Protein AF-A0A3D8GU68-F1 (afdb_monomer)

Foldseek 3Di:
DQVVVLVVVCVVDPDDDDSVVVLVVVVVCVVVVQWDKDADSPDSVGIDIDGD

Structure (mmCIF, N/CA/C/O backbone):
data_AF-A0A3D8GU68-F1
#
_entry.id   AF-A0A3D8GU68-F1
#
loop_
_atom_site.group_PDB
_atom_site.id
_atom_site.type_symbol
_atom_site.label_atom_id
_atom_site.label_alt_id
_atom_site.label_comp_id
_atom_site.label_asym_id
_atom_site.label_entity_id
_atom_site.label_seq_id
_atom_site.pdbx_PDB_ins_code
_atom_site.Cartn_x
_atom_site.Cartn_y
_atom_site.Cartn_z
_atom_site.occupancy
_atom_site.B_iso_or_equiv
_atom_site.auth_seq_id
_atom_site.auth_comp_id
_atom_site.auth_asym_id
_atom_site.auth_atom_id
_atom_site.pdbx_PDB_model_num
ATOM 1 N N . MET A 1 1 ? 3.604 2.781 7.843 1.00 80.06 1 MET A N 1
ATOM 2 C CA . MET A 1 1 ? 3.172 3.663 6.733 1.00 80.06 1 MET A CA 1
ATOM 3 C C . MET A 1 1 ? 3.172 2.872 5.436 1.00 80.06 1 MET A C 1
ATOM 5 O O . MET A 1 1 ? 4.178 2.225 5.160 1.00 80.06 1 MET A O 1
ATOM 9 N N . ALA A 1 2 ? 2.092 2.926 4.650 1.00 80.81 2 ALA A N 1
ATOM 10 C CA . ALA A 1 2 ? 1.978 2.174 3.391 1.00 80.81 2 ALA A CA 1
ATOM 11 C C . ALA A 1 2 ? 3.084 2.511 2.370 1.00 80.81 2 ALA A C 1
ATOM 13 O O . ALA A 1 2 ? 3.608 1.616 1.717 1.00 80.81 2 ALA A O 1
ATOM 14 N N . ALA A 1 3 ? 3.524 3.774 2.319 1.00 83.12 3 ALA A N 1
ATOM 15 C CA . ALA A 1 3 ? 4.624 4.21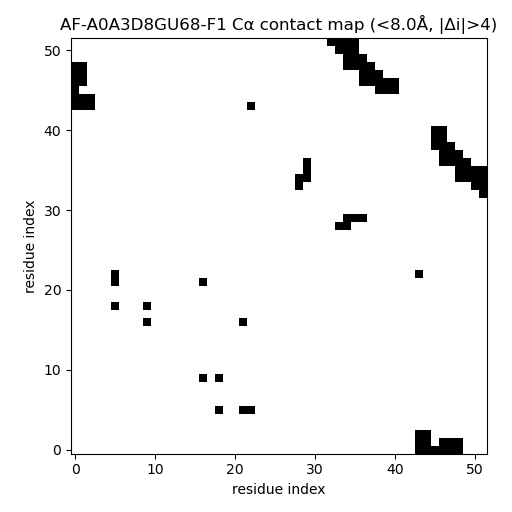2 1.453 1.00 83.12 3 ALA A CA 1
ATOM 16 C C . ALA A 1 3 ? 5.938 3.436 1.679 1.00 83.12 3 ALA A C 1
ATOM 18 O O . ALA A 1 3 ? 6.663 3.169 0.728 1.00 83.12 3 ALA A O 1
ATOM 19 N N . ARG A 1 4 ? 6.234 3.036 2.925 1.00 86.88 4 ARG A N 1
ATOM 20 C CA . ARG A 1 4 ? 7.438 2.253 3.234 1.00 86.88 4 ARG A CA 1
ATOM 21 C C . ARG A 1 4 ? 7.370 0.855 2.622 1.00 86.88 4 ARG A C 1
ATOM 23 O O . ARG A 1 4 ? 8.335 0.419 2.018 1.00 86.88 4 ARG A O 1
ATOM 30 N N . ILE A 1 5 ? 6.224 0.191 2.754 1.00 85.25 5 ILE A N 1
ATOM 31 C CA . ILE A 1 5 ? 6.008 -1.159 2.218 1.00 85.25 5 ILE A CA 1
ATOM 32 C C . ILE A 1 5 ? 6.056 -1.143 0.690 1.00 85.25 5 ILE A C 1
ATOM 34 O O . ILE A 1 5 ? 6.656 -2.022 0.085 1.00 85.25 5 ILE A O 1
ATOM 38 N N . ILE A 1 6 ? 5.481 -0.113 0.066 1.00 85.88 6 ILE A N 1
ATOM 39 C CA . ILE A 1 6 ? 5.557 0.064 -1.387 1.00 85.88 6 ILE A CA 1
ATOM 40 C C . ILE A 1 6 ? 7.006 0.313 -1.829 1.00 85.88 6 ILE A C 1
ATOM 42 O O . ILE A 1 6 ? 7.447 -0.301 -2.792 1.00 85.88 6 ILE A O 1
ATOM 46 N N . GLY A 1 7 ? 7.773 1.137 -1.107 1.00 86.00 7 GLY A N 1
ATOM 47 C CA . GLY A 1 7 ? 9.196 1.349 -1.393 1.00 86.00 7 GLY A CA 1
ATOM 48 C C . GLY A 1 7 ? 10.046 0.081 -1.249 1.00 86.00 7 GLY A C 1
ATOM 49 O O . GLY A 1 7 ? 10.886 -0.189 -2.103 1.00 86.00 7 GLY A O 1
ATOM 50 N N . GLU A 1 8 ? 9.798 -0.724 -0.212 1.00 88.00 8 GLU A N 1
ATOM 51 C CA . GLU A 1 8 ? 10.447 -2.031 -0.034 1.00 88.00 8 GLU A CA 1
ATOM 52 C C . GLU A 1 8 ? 10.083 -2.991 -1.181 1.00 88.00 8 GLU A C 1
ATOM 54 O O . GLU A 1 8 ? 10.970 -3.641 -1.727 1.00 88.00 8 GLU A O 1
ATOM 59 N N . ALA A 1 9 ? 8.818 -3.022 -1.618 1.00 87.00 9 ALA A N 1
ATOM 60 C CA . ALA A 1 9 ? 8.385 -3.837 -2.755 1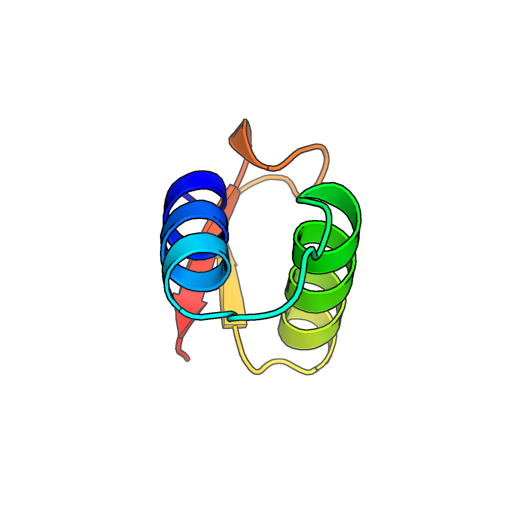.00 87.00 9 ALA A CA 1
ATOM 61 C C . ALA A 1 9 ? 9.048 -3.406 -4.074 1.00 87.00 9 ALA A C 1
ATOM 63 O O . ALA A 1 9 ? 9.535 -4.261 -4.806 1.00 87.00 9 ALA A O 1
ATOM 64 N N . ILE A 1 10 ? 9.136 -2.100 -4.356 1.00 86.44 10 ILE A N 1
ATOM 65 C CA . ILE A 1 10 ? 9.844 -1.579 -5.542 1.00 86.44 10 ILE A CA 1
ATOM 66 C C . ILE A 1 10 ? 11.305 -2.043 -5.548 1.00 86.44 10 ILE A C 1
ATOM 68 O O . ILE A 1 10 ? 11.814 -2.435 -6.589 1.00 86.44 10 ILE A O 1
ATOM 72 N N . GLY A 1 11 ? 11.973 -2.048 -4.390 1.00 86.69 11 GLY A N 1
ATOM 73 C CA . GLY A 1 11 ? 13.360 -2.508 -4.275 1.00 86.69 11 GLY A CA 1
ATOM 74 C C . GLY A 1 11 ? 13.561 -4.023 -4.432 1.00 86.69 11 GLY A C 1
ATOM 75 O O . GLY A 1 11 ? 14.703 -4.473 -4.481 1.00 86.69 11 GLY A O 1
ATOM 76 N N . GLN A 1 12 ? 12.490 -4.819 -4.458 1.00 87.94 12 GLN A N 1
ATOM 77 C CA . GLN A 1 12 ? 12.539 -6.279 -4.629 1.00 87.94 12 GLN A CA 1
ATOM 78 C C . GLN A 1 12 ? 12.054 -6.734 -6.008 1.00 87.94 12 GLN A C 1
ATOM 80 O O . GLN A 1 12 ? 12.318 -7.868 -6.400 1.00 87.94 12 GLN A O 1
ATOM 85 N N . ILE A 1 13 ? 11.332 -5.881 -6.734 1.00 86.44 13 ILE A N 1
ATOM 86 C CA . ILE A 1 13 ? 10.826 -6.193 -8.067 1.00 86.44 13 ILE A CA 1
ATOM 87 C C . ILE A 1 13 ? 11.897 -5.801 -9.089 1.00 86.44 13 ILE A C 1
ATOM 89 O O . ILE A 1 13 ? 12.313 -4.649 -9.154 1.00 86.44 13 ILE A O 1
ATOM 93 N N . GLU A 1 14 ? 12.340 -6.765 -9.895 1.00 75.94 14 GLU A N 1
ATOM 94 C CA . GLU A 1 14 ? 13.319 -6.518 -10.965 1.00 75.94 14 GLU A CA 1
ATOM 95 C C . GLU A 1 14 ? 12.704 -5.762 -12.158 1.00 75.94 14 GLU A C 1
ATOM 97 O O . GLU A 1 14 ? 13.399 -5.061 -12.891 1.00 75.94 14 GLU A O 1
ATOM 102 N N . GLU A 1 15 ? 11.387 -5.874 -12.341 1.00 82.56 15 GLU A N 1
ATOM 103 C 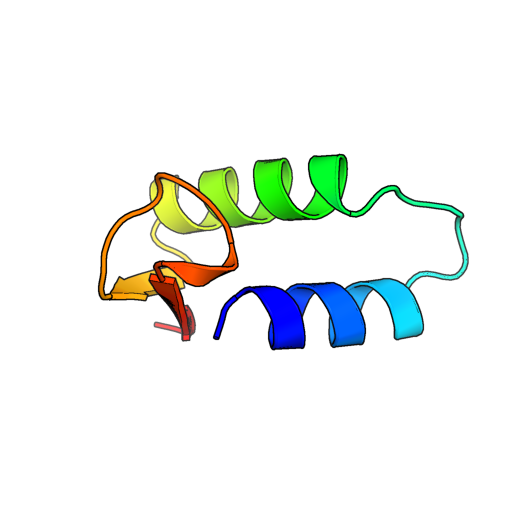CA . GLU A 1 15 ? 10.622 -5.154 -13.357 1.00 82.56 15 GLU A CA 1
ATOM 104 C C . GLU A 1 15 ? 10.246 -3.728 -12.934 1.00 82.56 15 GLU A C 1
ATOM 106 O O . GLU A 1 15 ? 9.948 -3.435 -11.775 1.00 82.56 15 GLU A O 1
ATOM 111 N N . TYR A 1 16 ? 10.178 -2.821 -13.912 1.00 77.06 16 TYR A N 1
ATOM 112 C CA . TYR A 1 16 ? 9.712 -1.464 -13.656 1.00 77.06 16 TYR A CA 1
ATOM 113 C C . TYR A 1 16 ? 8.196 -1.449 -13.434 1.00 77.06 16 TYR A C 1
ATOM 115 O O . TYR A 1 16 ? 7.402 -1.411 -14.376 1.00 77.06 16 TYR A O 1
ATOM 123 N N . VAL A 1 17 ? 7.799 -1.455 -12.165 1.00 85.62 17 VAL A N 1
ATOM 124 C CA . VAL A 1 17 ? 6.404 -1.355 -11.738 1.00 85.62 17 VAL A CA 1
ATOM 125 C C . VAL A 1 17 ? 6.184 -0.011 -11.049 1.00 85.62 17 VAL A C 1
ATOM 127 O O . VAL A 1 17 ? 6.882 0.342 -10.101 1.00 85.62 17 VAL A O 1
ATOM 130 N N . GLY A 1 18 ? 5.196 0.750 -11.524 1.00 85.75 18 GLY A N 1
ATOM 131 C CA . GLY A 1 18 ? 4.857 2.051 -10.948 1.00 85.75 18 GLY A CA 1
ATOM 132 C C . GLY A 1 18 ? 4.288 1.945 -9.528 1.00 85.75 18 GLY A C 1
ATOM 133 O O . GLY A 1 18 ? 3.531 1.025 -9.206 1.00 85.75 18 GLY A O 1
ATOM 134 N N . ASP A 1 19 ? 4.578 2.943 -8.697 1.00 84.44 19 ASP A N 1
ATOM 135 C CA . ASP A 1 19 ? 4.059 3.079 -7.329 1.00 84.44 19 ASP A CA 1
ATOM 136 C C . ASP A 1 19 ? 2.521 3.037 -7.266 1.00 84.44 19 ASP 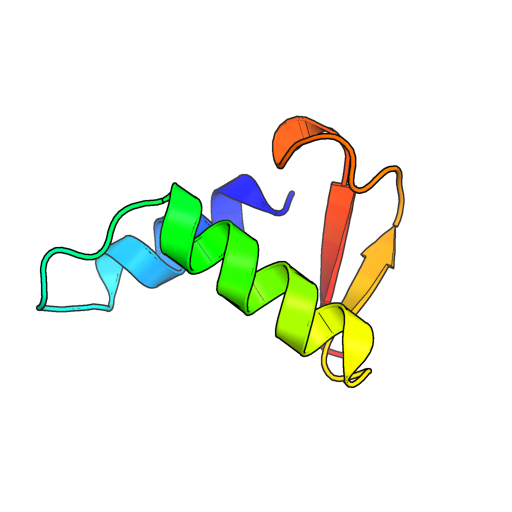A C 1
ATOM 138 O O . ASP A 1 19 ? 1.941 2.414 -6.377 1.00 84.44 19 ASP A O 1
ATOM 142 N N . SER A 1 20 ? 1.859 3.616 -8.266 1.00 88.31 20 SER A N 1
ATOM 143 C CA . SER A 1 20 ? 0.400 3.632 -8.405 1.00 88.31 20 SER A CA 1
ATOM 144 C C . SER A 1 20 ? -0.186 2.228 -8.608 1.00 88.31 20 SER A C 1
ATOM 146 O O . SER A 1 20 ? -1.256 1.916 -8.080 1.00 88.31 20 SER A O 1
ATOM 148 N N . PHE A 1 21 ? 0.518 1.349 -9.332 1.00 90.19 21 PHE A N 1
ATOM 149 C CA . PHE A 1 21 ? 0.102 -0.047 -9.490 1.00 90.19 21 PHE A CA 1
ATOM 150 C C . PHE A 1 21 ? 0.248 -0.813 -8.174 1.00 90.19 21 PHE A C 1
ATOM 152 O O . PHE A 1 21 ? -0.646 -1.568 -7.788 1.00 90.19 21 PHE A O 1
ATOM 159 N N . LEU A 1 22 ? 1.347 -0.592 -7.455 1.00 90.25 22 LEU A N 1
ATOM 160 C CA . LEU A 1 22 ? 1.575 -1.219 -6.155 1.00 90.25 22 LEU A CA 1
ATOM 161 C C . LEU A 1 22 ? 0.568 -0.738 -5.108 1.00 90.25 22 LEU A C 1
ATOM 163 O O . LEU A 1 22 ? 0.066 -1.552 -4.335 1.00 90.25 22 LEU A O 1
ATOM 167 N N . GLU A 1 23 ? 0.194 0.542 -5.125 1.00 90.25 23 GLU A N 1
ATOM 168 C CA . GLU A 1 23 ? -0.888 1.060 -4.287 1.00 90.25 23 GLU A CA 1
ATOM 169 C C . GLU A 1 23 ? -2.230 0.389 -4.621 1.00 90.25 23 GLU A C 1
ATOM 171 O O . GLU A 1 23 ? -2.961 -0.017 -3.712 1.00 90.25 23 GLU A O 1
ATOM 176 N N . TYR A 1 24 ? -2.553 0.230 -5.908 1.00 91.88 24 TYR A N 1
ATOM 177 C CA . TYR A 1 24 ? -3.749 -0.497 -6.338 1.00 91.88 24 TYR A CA 1
ATOM 178 C C . TYR A 1 24 ? -3.746 -1.949 -5.833 1.00 91.88 24 TYR A C 1
ATOM 180 O O . TYR A 1 24 ? -4.726 -2.397 -5.231 1.00 91.88 24 TYR A O 1
ATOM 188 N N . ARG A 1 25 ? -2.633 -2.673 -6.007 1.00 91.75 25 ARG A N 1
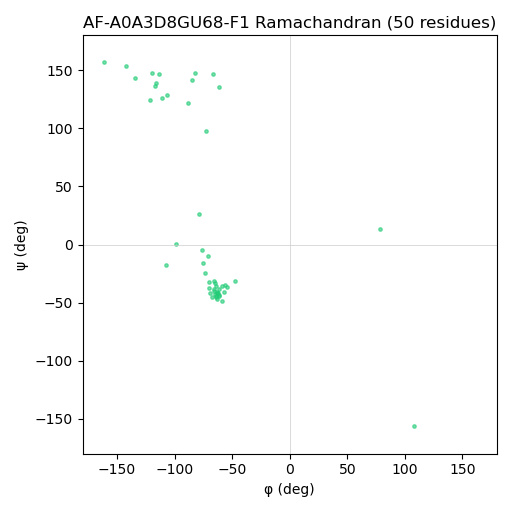ATOM 189 C CA . ARG A 1 25 ? -2.490 -4.057 -5.527 1.00 91.75 25 ARG A CA 1
ATOM 190 C C . ARG A 1 25 ? -2.580 -4.152 -4.009 1.00 91.75 25 ARG A C 1
ATOM 192 O O . ARG A 1 25 ? -3.256 -5.046 -3.508 1.00 91.75 25 ARG A O 1
ATOM 199 N N . LEU A 1 26 ? -1.975 -3.217 -3.281 1.00 90.38 26 LEU A N 1
ATOM 200 C CA . LEU A 1 26 ? -2.053 -3.174 -1.824 1.00 90.38 26 LEU A CA 1
ATOM 201 C C . LEU A 1 26 ? -3.501 -3.000 -1.347 1.00 90.38 26 LEU A C 1
ATOM 203 O O . LEU A 1 26 ? -3.939 -3.707 -0.444 1.00 90.38 26 LEU A O 1
ATOM 207 N N . ARG A 1 27 ? -4.274 -2.114 -1.986 1.00 90.75 27 ARG A N 1
ATOM 208 C CA . ARG A 1 27 ? -5.708 -1.936 -1.688 1.00 90.75 27 ARG A CA 1
ATOM 209 C C . ARG A 1 27 ? -6.517 -3.199 -1.951 1.00 90.75 27 ARG A C 1
ATOM 211 O O . ARG A 1 27 ? -7.419 -3.498 -1.174 1.00 90.75 27 ARG A O 1
ATOM 218 N N . HIS A 1 28 ? -6.189 -3.934 -3.011 1.00 93.88 28 HIS A N 1
ATOM 219 C CA . HIS A 1 28 ? -6.832 -5.211 -3.306 1.00 93.88 28 HIS A CA 1
ATOM 220 C C . HIS A 1 28 ? -6.570 -6.237 -2.195 1.00 93.88 28 HIS A C 1
ATOM 222 O O . HIS A 1 28 ? -7.508 -6.819 -1.668 1.00 93.88 28 HIS A O 1
ATOM 228 N N . LEU A 1 29 ? -5.318 -6.366 -1.749 1.00 91.50 29 LEU A N 1
ATOM 229 C CA . LEU A 1 29 ? -4.944 -7.292 -0.675 1.00 91.50 29 LEU A CA 1
ATOM 230 C C . LEU A 1 29 ? -5.558 -6.907 0.686 1.00 91.50 29 LEU A C 1
ATOM 232 O O . LEU A 1 29 ? -5.883 -7.782 1.486 1.00 91.50 29 LEU A O 1
ATOM 236 N N . ILE A 1 30 ? -5.761 -5.611 0.950 1.00 91.12 30 ILE A N 1
ATOM 237 C CA . ILE A 1 30 ? -6.547 -5.149 2.108 1.00 91.12 30 ILE A CA 1
ATOM 238 C C . ILE A 1 30 ? -8.008 -5.604 1.976 1.00 91.12 30 ILE A C 1
ATOM 240 O O . ILE A 1 30 ? -8.584 -6.096 2.942 1.00 91.12 30 ILE A O 1
ATOM 244 N N . ALA A 1 31 ? -8.613 -5.458 0.792 1.00 91.94 31 ALA A N 1
ATOM 245 C CA . ALA A 1 31 ? -9.997 -5.869 0.549 1.00 91.94 31 ALA A CA 1
ATOM 246 C C . ALA A 1 31 ? -10.195 -7.392 0.665 1.00 91.94 31 ALA A C 1
ATOM 248 O O . ALA A 1 31 ? -11.237 -7.833 1.142 1.00 91.94 31 ALA A O 1
ATOM 249 N N . GLU A 1 32 ? -9.187 -8.186 0.297 1.00 94.56 32 GLU A N 1
ATOM 250 C CA . GLU A 1 32 ? -9.165 -9.643 0.493 1.00 94.56 32 GLU A CA 1
ATOM 251 C C . GLU A 1 32 ? -8.873 -10.064 1.948 1.00 94.56 32 GLU A C 1
ATOM 253 O O . GLU A 1 32 ? -8.925 -11.248 2.277 1.00 94.56 32 GLU A O 1
ATOM 258 N N . GLY A 1 33 ? -8.584 -9.114 2.845 1.00 91.31 33 GLY A N 1
ATOM 259 C CA . GLY A 1 33 ? -8.336 -9.380 4.265 1.00 91.31 33 GLY A CA 1
ATOM 260 C C . GLY A 1 33 ? -6.941 -9.926 4.582 1.00 91.31 33 GLY A C 1
ATOM 261 O O . GLY A 1 33 ? -6.717 -10.399 5.697 1.00 91.31 33 GLY A O 1
ATOM 262 N N . VAL A 1 34 ? -6.006 -9.848 3.628 1.00 92.50 34 VAL A N 1
ATOM 263 C CA . VAL A 1 34 ? -4.591 -10.218 3.821 1.00 92.50 34 VAL A CA 1
ATOM 264 C C . VAL A 1 34 ? -3.885 -9.203 4.723 1.00 92.50 34 VAL A C 1
ATOM 266 O O . VAL A 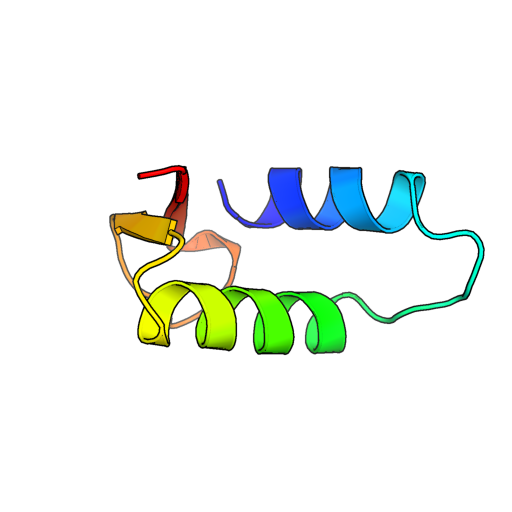1 34 ? -3.059 -9.564 5.561 1.00 92.50 34 VAL A O 1
ATOM 269 N N . PHE A 1 35 ? -4.230 -7.923 4.564 1.00 90.81 35 PHE A N 1
ATOM 270 C CA . PHE A 1 35 ? -3.708 -6.833 5.381 1.00 90.81 35 PHE A CA 1
ATOM 271 C C . PHE A 1 35 ? -4.814 -6.168 6.186 1.00 90.81 35 PHE A C 1
ATOM 273 O O . PHE A 1 35 ? -5.881 -5.848 5.661 1.00 90.81 35 PHE A O 1
ATOM 280 N N . GLU A 1 36 ? -4.506 -5.854 7.437 1.00 90.12 36 GLU A N 1
ATOM 281 C CA . GLU A 1 36 ? -5.298 -4.924 8.231 1.00 90.12 36 GLU A CA 1
ATOM 282 C C . GLU A 1 36 ? -4.847 -3.491 7.945 1.00 90.12 36 GLU A C 1
ATOM 284 O O . GLU A 1 36 ? -3.651 -3.214 7.790 1.00 90.12 36 GLU A O 1
ATOM 289 N N . VAL A 1 37 ? -5.805 -2.563 7.879 1.00 91.56 37 VAL A N 1
ATOM 290 C CA . VAL A 1 37 ? -5.547 -1.146 7.614 1.00 91.56 37 VAL A CA 1
ATOM 291 C C . VAL A 1 37 ? -5.960 -0.283 8.797 1.00 91.56 37 VAL A C 1
ATOM 293 O O . VAL A 1 37 ? -7.044 -0.433 9.355 1.00 91.56 37 VAL A O 1
ATOM 296 N N . GLN A 1 38 ? -5.103 0.672 9.146 1.00 90.19 38 GLN A N 1
ATOM 297 C CA . GLN A 1 38 ? -5.394 1.706 10.129 1.00 90.19 38 GLN A CA 1
ATOM 298 C C . GLN A 1 38 ? -5.264 3.084 9.473 1.00 90.19 38 GLN A C 1
ATOM 300 O O . GLN A 1 38 ? -4.213 3.418 8.917 1.00 90.19 38 GLN A O 1
ATOM 305 N N . GLY A 1 39 ? -6.325 3.891 9.551 1.00 88.38 39 GLY A N 1
ATOM 306 C CA . GLY A 1 39 ? -6.389 5.234 8.967 1.00 88.38 39 GLY A CA 1
ATOM 307 C C . GLY A 1 39 ? -7.299 5.323 7.739 1.00 88.38 39 GLY A C 1
ATOM 308 O O . GLY A 1 39 ? -8.229 4.536 7.581 1.00 88.38 39 GLY A O 1
ATOM 309 N N . SER A 1 40 ? -7.050 6.312 6.876 1.00 84.75 40 SER A N 1
ATOM 310 C CA . SER A 1 40 ? -7.866 6.563 5.683 1.00 84.75 40 SER A CA 1
ATOM 311 C C . SER A 1 40 ? -7.139 6.133 4.416 1.00 84.75 40 SER A C 1
ATOM 313 O O . SER A 1 40 ? -6.037 6.593 4.131 1.00 84.75 40 SER A O 1
ATOM 315 N N . THR A 1 41 ? -7.793 5.337 3.576 1.00 81.00 41 THR A N 1
ATOM 316 C CA . THR A 1 41 ? -7.272 4.918 2.268 1.00 81.00 41 THR A CA 1
ATOM 317 C C . THR A 1 41 ? -7.421 6.006 1.194 1.00 81.00 41 THR A C 1
ATOM 319 O O . THR A 1 41 ? -7.486 5.707 0.009 1.00 81.00 41 THR A O 1
ATOM 322 N N . LYS A 1 42 ? -7.474 7.298 1.539 1.00 84.19 42 LYS A N 1
ATOM 323 C CA . LYS A 1 42 ? -7.556 8.374 0.529 1.00 84.19 42 LYS A CA 1
ATOM 324 C C . LYS A 1 42 ? -6.257 8.555 -0.266 1.00 84.19 42 LYS A C 1
ATOM 326 O O . LYS A 1 42 ? -6.316 8.896 -1.437 1.00 84.19 42 LYS A O 1
ATOM 331 N N . ALA A 1 43 ? -5.103 8.302 0.351 1.00 80.06 43 ALA A N 1
ATOM 332 C CA . ALA A 1 43 ? -3.783 8.293 -0.291 1.00 80.06 43 ALA A CA 1
ATOM 333 C C . ALA A 1 43 ? -2.778 7.536 0.591 1.00 80.06 43 ALA A C 1
ATOM 335 O O . ALA A 1 43 ? -2.968 7.491 1.808 1.00 80.06 43 ALA A O 1
ATOM 336 N N . MET A 1 44 ? -1.682 7.021 0.017 1.00 80.25 44 MET A N 1
ATOM 337 C CA . MET A 1 44 ? -0.640 6.232 0.717 1.00 80.25 44 MET A CA 1
ATOM 338 C C . MET A 1 44 ? -0.134 6.825 2.043 1.00 80.25 44 MET A C 1
ATOM 340 O O . MET A 1 44 ? 0.247 6.090 2.952 1.00 80.25 44 MET A O 1
ATOM 344 N N . ARG A 1 45 ? -0.112 8.158 2.170 1.00 81.12 45 ARG A N 1
ATOM 345 C CA . ARG A 1 45 ? 0.368 8.861 3.374 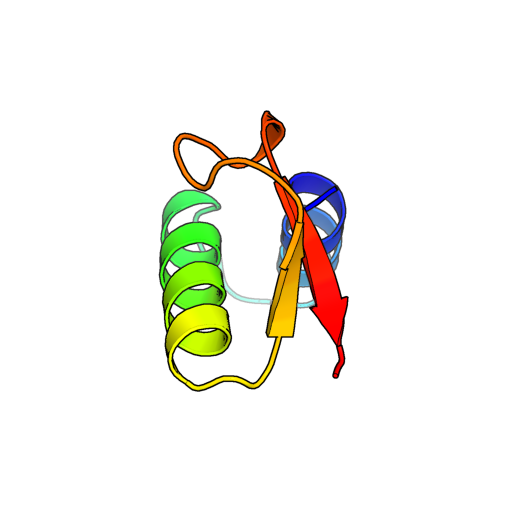1.00 81.12 45 ARG A CA 1
ATOM 346 C C . ARG A 1 45 ? -0.610 8.823 4.555 1.00 81.12 45 ARG A C 1
ATOM 348 O O . ARG A 1 45 ? -0.213 9.138 5.670 1.00 81.12 45 ARG A O 1
ATOM 355 N N . TYR A 1 46 ? -1.875 8.476 4.314 1.00 85.81 46 TYR A N 1
ATOM 356 C CA . TYR A 1 46 ? -2.957 8.566 5.302 1.00 85.81 46 TYR A CA 1
ATOM 357 C C . TYR A 1 46 ? -3.284 7.240 5.995 1.00 85.81 46 TYR A C 1
ATOM 359 O O . TYR A 1 46 ? -4.181 7.207 6.842 1.00 85.81 46 TYR A O 1
ATOM 367 N N . TYR A 1 47 ? -2.580 6.158 5.654 1.00 87.12 47 TYR A N 1
ATOM 368 C CA . TYR A 1 47 ? -2.815 4.859 6.267 1.00 87.12 47 TYR A CA 1
ATOM 369 C C . TYR A 1 47 ? -1.535 4.056 6.506 1.00 87.12 47 TYR A C 1
ATOM 371 O O . TYR A 1 47 ? -0.502 4.197 5.838 1.00 87.12 47 TYR A O 1
ATOM 379 N N . SER A 1 48 ? -1.625 3.191 7.509 1.00 86.75 48 SER A N 1
ATOM 380 C CA . SER A 1 48 ? -0.666 2.125 7.760 1.00 86.75 48 SER A CA 1
ATOM 381 C C . SER A 1 48 ? -1.346 0.787 7.535 1.00 86.75 48 SER A C 1
ATOM 383 O O . SER A 1 48 ? -2.541 0.643 7.778 1.00 86.75 48 SER A O 1
ATOM 385 N N . VAL A 1 49 ? -0.567 -0.172 7.054 1.00 89.31 49 VAL A N 1
ATOM 386 C CA . VAL A 1 49 ? -1.004 -1.550 6.858 1.00 89.31 49 VAL A CA 1
ATOM 387 C C . VAL A 1 49 ? -0.136 -2.462 7.708 1.00 89.31 49 VAL A C 1
ATOM 389 O O . VAL A 1 49 ? 1.046 -2.164 7.922 1.00 89.31 49 VAL A O 1
ATOM 392 N N . LYS A 1 50 ? -0.721 -3.551 8.192 1.00 87.88 50 LYS A N 1
ATOM 393 C CA . LYS A 1 50 ? -0.021 -4.611 8.914 1.00 87.88 50 LYS A CA 1
ATOM 394 C C . LYS A 1 50 ? -0.495 -5.952 8.368 1.00 87.88 50 LYS A C 1
ATOM 396 O O . LYS A 1 50 ? -1.664 -6.082 8.010 1.00 87.88 50 LYS A O 1
ATOM 401 N N . LEU A 1 51 ? 0.416 -6.917 8.269 1.00 83.56 51 LEU A N 1
ATOM 402 C CA . LEU A 1 51 ? 0.022 -8.295 7.992 1.00 83.56 51 LEU A CA 1
ATOM 403 C C . LEU A 1 51 ? -0.878 -8.770 9.139 1.00 83.56 51 LEU A C 1
ATOM 405 O O . LEU A 1 51 ? -0.574 -8.474 10.302 1.00 83.56 51 LEU A O 1
ATOM 409 N N . ARG A 1 52 ? -1.979 -9.433 8.794 1.00 75.12 52 ARG A N 1
ATOM 410 C CA . ARG A 1 52 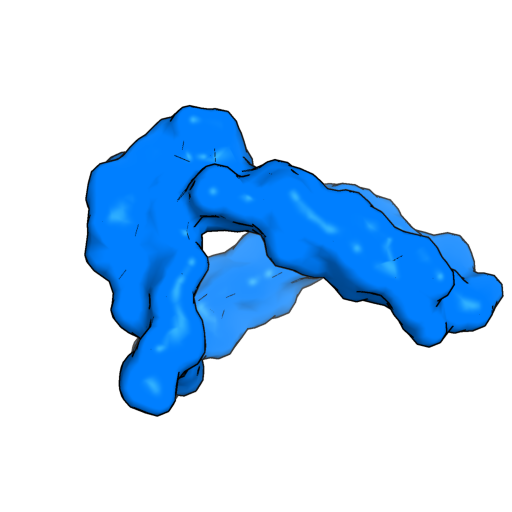? -2.859 -10.052 9.782 1.00 75.12 52 ARG A CA 1
ATOM 411 C C . ARG A 1 52 ? -2.165 -11.210 10.501 1.00 75.12 52 ARG A C 1
ATOM 413 O O . ARG A 1 52 ? -1.328 -11.880 9.856 1.00 75.12 52 ARG A O 1
#

Solvent-accessible surface area (backbone atoms only — not comparable to full-atom values): 3103 Å² total;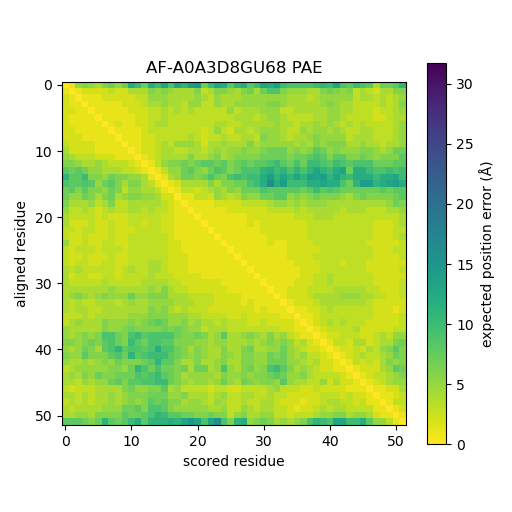 per-residue (Å²): 89,37,56,56,56,50,53,56,48,54,76,69,46,91,62,97,67,57,70,69,56,50,52,54,51,51,53,50,38,36,73,74,61,56,30,46,76,51,76,43,89,87,45,58,90,48,25,32,64,41,79,107

InterPro domains:
  IPR022123 Domain of unknown function DUF3658 [PF12395] (2-48)

pLDDT: mean 86.74, std 4.54, range [75.12, 94.56]

Secondary structure (DSSP, 8-state):
-HHHHHHHHHTT-SS---HHHHHHHHHHHHHTTSEEEEE-TTSGGGEEEEE-

Nearest PDB structures (foldseek):
  3nqo-assembly1_A  TM=6.693E-01  e=6.294E-01  Clostridioides difficile 630
  3nqo-assembly1_B  TM=6.804E-01  e=7.771E-01  Clostridioides difficile 630
  7dvr-assembly1_A-2  TM=6.596E-01  e=1.937E+00  Streptococcus agalactiae NEM316
  7kfq-assembly1_A  TM=6.033E-01  e=1.569E+00  Variovorax paradoxus
  7krh-assembly1_A-2  TM=5.993E-01  e=1.937E+00  Variovorax paradoxus

Radius of gyration: 10.53 Å; Cα contacts (8 Å, |Δi|>4): 50; chains: 1; bounding box: 23×19×24 Å

Organism: NCBI:txid2259171

Sequence (52 aa):
MAARIIGEAIGQIEEYVGDSFLEYRLRHLIAEGVFEVQGSTKAMRYYSVKLR

Mean predicted aligned error: 4.11 Å